Protein AF-A0A842YBA8-F1 (afdb_monomer_lite)

Sequence (126 aa):
MSDQLELMVKYLIHLQFYSEEEDVIFSRDQKQKLSIPGIGEVVAAFENEFQQHVHLIRKKEYRTFLNAINKKIPFDVESVLVDFNKSVSELGGHNLTDELSANFLIGPIRSFLHSREFDACIYEVK

pLDDT: mean 81.96, std 11.72, range [42.16, 96.81]

Radius of gyration: 15.1 Å; chains: 1; bounding box: 41×27×38 Å

Foldseek 3Di:
DDDPQLVLLLCLLDVQADDPVPCWGAANVRPDIDRDPPVVVVSVVLSVQLNVLLVCLVVVVLLVSLVSSCVPQPDDSVVLVVQLVVVCVVCPVVPDDSSNSSCSNVVVSSVVCSCPVVVVVVVVVD

Structure (mmCIF, N/CA/C/O backbone):
data_AF-A0A842YBA8-F1
#
_entry.id   AF-A0A842YBA8-F1
#
loop_
_atom_site.group_PDB
_atom_site.id
_atom_site.type_symbol
_atom_site.label_atom_id
_atom_site.label_alt_id
_atom_site.label_comp_id
_atom_site.label_asym_id
_atom_site.label_entity_id
_atom_site.label_seq_id
_atom_site.pdbx_PDB_ins_code
_atom_site.Cartn_x
_atom_site.Cartn_y
_atom_site.Cartn_z
_atom_site.occupancy
_atom_site.B_iso_or_equiv
_atom_site.auth_seq_id
_atom_site.auth_comp_id
_atom_site.auth_asym_id
_atom_site.auth_atom_id
_atom_site.pdbx_PDB_model_num
ATOM 1 N N . MET A 1 1 ? -16.781 12.822 -10.610 1.00 42.16 1 MET A N 1
ATOM 2 C CA . MET A 1 1 ? -15.751 13.317 -9.673 1.00 42.16 1 MET A CA 1
ATOM 3 C C . MET A 1 1 ? -15.001 12.093 -9.195 1.00 42.16 1 MET A C 1
ATOM 5 O O . MET A 1 1 ? -15.671 11.197 -8.704 1.00 42.16 1 MET A O 1
ATOM 9 N N . SER A 1 2 ? -13.694 11.980 -9.443 1.00 56.50 2 SER A N 1
ATOM 10 C CA . SER A 1 2 ? -12.937 10.842 -8.911 1.00 56.50 2 SER A CA 1
ATOM 11 C C . SER A 1 2 ? -12.863 10.965 -7.394 1.00 56.50 2 SER A C 1
ATOM 13 O O . SER A 1 2 ? -12.685 12.065 -6.867 1.00 56.50 2 SER A O 1
ATOM 15 N N . ASP A 1 3 ? -13.036 9.846 -6.710 1.00 85.12 3 ASP A N 1
ATOM 16 C CA . ASP A 1 3 ? -12.988 9.777 -5.261 1.00 85.12 3 ASP A CA 1
ATOM 17 C C . ASP A 1 3 ? -11.567 10.112 -4.767 1.00 85.12 3 ASP A C 1
ATOM 19 O O . ASP A 1 3 ? -10.577 9.586 -5.281 1.00 85.12 3 ASP A O 1
ATOM 23 N N . GLN A 1 4 ? -11.449 11.037 -3.812 1.00 85.44 4 GLN A N 1
ATOM 24 C CA . GLN A 1 4 ? -10.158 11.561 -3.352 1.00 85.44 4 GLN A CA 1
ATOM 25 C C . GLN A 1 4 ? -9.288 10.469 -2.709 1.00 85.44 4 GLN A C 1
ATOM 27 O O . GLN A 1 4 ? -8.063 10.494 -2.848 1.00 85.44 4 GLN A O 1
ATOM 32 N N . LEU A 1 5 ? -9.915 9.467 -2.088 1.00 87.62 5 LEU A N 1
ATOM 33 C CA . LEU A 1 5 ? -9.234 8.304 -1.535 1.00 87.62 5 LEU A CA 1
ATOM 34 C C . LEU A 1 5 ? -8.667 7.409 -2.643 1.00 87.62 5 LEU A C 1
ATOM 36 O O . LEU A 1 5 ? -7.529 6.961 -2.545 1.00 87.62 5 LEU A O 1
ATOM 40 N N . GLU A 1 6 ? -9.424 7.173 -3.713 1.00 88.31 6 GLU A N 1
ATOM 41 C CA . GLU A 1 6 ? -8.963 6.365 -4.853 1.00 88.31 6 GLU A CA 1
ATOM 42 C C . GLU A 1 6 ? -7.786 7.036 -5.569 1.00 88.31 6 GLU A C 1
ATOM 44 O O . GLU A 1 6 ? -6.793 6.375 -5.880 1.00 88.31 6 GLU A O 1
ATOM 49 N N . LEU A 1 7 ? -7.846 8.363 -5.739 1.00 87.88 7 LEU A N 1
ATOM 50 C CA . LEU A 1 7 ? -6.716 9.147 -6.236 1.00 87.88 7 LEU A CA 1
ATOM 51 C C . LEU A 1 7 ? -5.500 9.060 -5.308 1.00 87.88 7 LEU A C 1
ATOM 53 O O . LEU A 1 7 ? -4.382 8.926 -5.799 1.00 87.88 7 LEU A O 1
ATOM 57 N N . MET A 1 8 ? -5.700 9.113 -3.987 1.00 88.00 8 MET A N 1
ATOM 58 C CA . MET A 1 8 ? -4.614 8.972 -3.013 1.00 88.00 8 MET A CA 1
ATOM 59 C C . MET A 1 8 ? -3.969 7.586 -3.096 1.00 88.00 8 MET A C 1
ATOM 61 O O . MET A 1 8 ? -2.747 7.487 -3.110 1.00 88.00 8 MET A O 1
ATOM 65 N N . VAL A 1 9 ? -4.757 6.513 -3.194 1.00 87.31 9 VAL A N 1
ATOM 66 C CA . VAL A 1 9 ? -4.228 5.149 -3.349 1.00 87.31 9 VAL A CA 1
ATOM 67 C C . VAL A 1 9 ? -3.402 5.023 -4.622 1.00 87.31 9 VAL A C 1
ATOM 69 O O . VAL A 1 9 ? -2.267 4.545 -4.558 1.00 87.31 9 VAL A O 1
ATOM 72 N N . LYS A 1 10 ? -3.931 5.506 -5.754 1.00 86.94 10 LYS A N 1
ATOM 73 C CA . LYS A 1 10 ? -3.191 5.534 -7.018 1.00 86.94 10 LYS A CA 1
ATOM 74 C C . LYS A 1 10 ? -1.886 6.309 -6.853 1.00 86.94 10 LYS A C 1
ATOM 76 O O . LYS A 1 10 ? -0.810 5.781 -7.107 1.00 86.94 10 LYS A O 1
ATOM 81 N N . TYR A 1 11 ? -1.966 7.533 -6.343 1.00 85.50 11 TYR A N 1
ATOM 82 C CA . TYR A 1 11 ? -0.796 8.369 -6.107 1.00 85.50 11 TYR A CA 1
ATOM 83 C C . TYR A 1 11 ? 0.252 7.664 -5.241 1.00 85.50 11 TYR A C 1
ATOM 85 O O . TYR A 1 11 ? 1.422 7.626 -5.608 1.00 85.50 11 TYR A O 1
ATOM 93 N N . LEU A 1 12 ? -0.152 7.053 -4.124 1.00 85.31 12 LEU A N 1
ATOM 94 C CA . LEU A 1 12 ? 0.762 6.376 -3.208 1.00 85.31 12 LEU A CA 1
ATOM 95 C C . LEU A 1 12 ? 1.506 5.228 -3.881 1.00 85.31 12 LEU A C 1
ATOM 97 O O . LEU A 1 12 ? 2.700 5.087 -3.626 1.00 85.31 12 LEU A O 1
ATOM 101 N N . ILE A 1 13 ? 0.836 4.440 -4.719 1.00 81.31 13 ILE A N 1
ATOM 102 C CA . ILE A 1 13 ? 1.447 3.314 -5.434 1.00 81.31 13 ILE A CA 1
ATOM 103 C C . ILE A 1 13 ? 2.468 3.807 -6.456 1.00 81.31 13 ILE A C 1
ATOM 105 O O . ILE A 1 13 ? 3.558 3.256 -6.536 1.00 81.31 13 ILE A O 1
ATOM 109 N N . HIS A 1 14 ? 2.171 4.886 -7.173 1.00 79.25 14 HIS A N 1
ATOM 110 C CA . HIS A 1 14 ? 3.058 5.394 -8.220 1.00 79.25 14 HIS A CA 1
ATOM 111 C C . HIS A 1 14 ? 4.255 6.184 -7.663 1.00 79.25 14 HIS A C 1
ATOM 113 O O . HIS A 1 14 ? 5.370 6.043 -8.163 1.00 79.25 14 HIS A O 1
ATOM 119 N N . LEU A 1 15 ? 4.068 6.942 -6.571 1.00 71.56 15 LEU A N 1
ATOM 120 C CA . LEU A 1 15 ? 5.031 7.942 -6.073 1.00 71.56 15 LEU A CA 1
ATOM 121 C C . LEU A 1 15 ? 6.454 7.423 -5.810 1.00 71.56 15 LEU A C 1
ATOM 123 O O . LEU A 1 15 ? 7.411 8.192 -5.869 1.00 71.56 15 LEU A O 1
ATOM 127 N N . GLN A 1 16 ? 6.599 6.150 -5.444 1.00 60.03 16 GLN A N 1
ATOM 128 C CA . GLN A 1 16 ? 7.895 5.568 -5.069 1.00 60.03 16 GLN A CA 1
ATOM 129 C C . GLN A 1 16 ? 8.388 4.489 -6.029 1.00 60.03 16 GLN A C 1
ATOM 131 O O . GLN A 1 16 ? 9.458 3.933 -5.802 1.00 60.03 16 GLN A O 1
ATOM 136 N N . PHE A 1 17 ? 7.627 4.190 -7.079 1.00 62.38 17 PHE A N 1
ATOM 137 C CA . PHE A 1 17 ? 7.833 2.970 -7.845 1.00 62.38 17 PHE A CA 1
ATOM 138 C C . PHE A 1 17 ? 7.967 3.169 -9.337 1.00 62.38 17 PHE A C 1
ATOM 140 O O . PHE A 1 17 ? 8.589 2.326 -9.968 1.00 62.38 17 PHE A O 1
ATOM 147 N N . TYR A 1 18 ? 7.375 4.210 -9.915 1.00 65.75 18 TYR A N 1
ATOM 148 C CA . TYR A 1 18 ? 7.105 4.144 -11.341 1.00 65.75 18 TYR A CA 1
ATOM 149 C C . TYR A 1 18 ? 6.994 5.515 -11.993 1.00 65.75 18 TYR A C 1
ATOM 151 O O . TYR A 1 18 ? 6.250 6.373 -11.521 1.00 65.75 18 TYR A O 1
ATOM 159 N N . SER A 1 19 ? 7.718 5.703 -13.096 1.00 67.31 19 SER A N 1
ATOM 160 C CA . SER A 1 19 ? 7.385 6.731 -14.081 1.00 67.31 19 SER A CA 1
ATOM 161 C C . SER A 1 19 ? 6.597 6.076 -15.210 1.00 67.31 19 SER A C 1
ATOM 163 O O . SER A 1 19 ? 7.176 5.322 -15.991 1.00 67.31 19 SER A O 1
ATOM 165 N N . GLU A 1 20 ? 5.298 6.385 -15.301 1.00 63.34 20 GLU A N 1
ATOM 166 C CA . GLU A 1 20 ? 4.431 5.976 -16.422 1.00 63.34 20 GLU A CA 1
ATOM 167 C C . GLU A 1 20 ? 5.011 6.420 -17.778 1.00 63.34 20 GLU A C 1
ATOM 169 O O . GLU A 1 20 ? 4.868 5.714 -18.771 1.00 63.34 20 GLU A O 1
ATOM 174 N N . GLU A 1 21 ? 5.691 7.571 -17.827 1.00 64.88 21 GLU A N 1
ATOM 175 C CA . GLU A 1 21 ? 6.255 8.121 -19.067 1.00 64.88 21 GLU A CA 1
ATOM 176 C C . GLU A 1 21 ? 7.498 7.363 -19.550 1.00 64.88 21 GLU A C 1
ATOM 178 O O . GLU A 1 21 ? 7.743 7.276 -20.753 1.00 64.88 21 GLU A O 1
ATOM 183 N N . GLU A 1 22 ? 8.296 6.832 -18.622 1.00 62.41 22 GLU A N 1
ATOM 184 C CA . GLU A 1 22 ? 9.588 6.208 -18.931 1.00 62.41 22 GLU A CA 1
ATOM 185 C C . GLU A 1 22 ? 9.585 4.677 -18.768 1.00 62.41 22 GLU A C 1
ATOM 187 O O . GLU A 1 22 ? 10.559 4.028 -19.141 1.00 62.41 22 GLU A O 1
ATOM 192 N N . ASP A 1 23 ? 8.512 4.100 -18.223 1.00 70.44 23 ASP A N 1
ATOM 193 C CA . ASP A 1 23 ? 8.384 2.686 -17.844 1.00 70.44 23 ASP A CA 1
ATOM 194 C C . ASP A 1 23 ? 9.565 2.183 -16.976 1.00 70.44 23 ASP A C 1
ATOM 196 O O . ASP A 1 23 ? 10.179 1.142 -17.229 1.00 70.44 23 ASP A O 1
ATOM 200 N N . VAL A 1 24 ? 9.943 2.972 -15.959 1.00 72.44 24 VAL A N 1
ATOM 201 C CA . VAL A 1 24 ? 11.095 2.694 -15.075 1.00 72.44 24 VAL A CA 1
ATOM 202 C C . VAL A 1 24 ? 10.746 2.737 -13.591 1.00 72.44 24 VAL A C 1
ATOM 204 O O . VAL A 1 24 ? 9.874 3.498 -13.168 1.00 72.44 24 VAL A O 1
ATOM 207 N N . ILE A 1 25 ? 11.510 1.978 -12.798 1.00 74.88 25 ILE A N 1
ATOM 208 C CA . ILE A 1 25 ? 11.536 2.048 -11.332 1.00 74.88 25 ILE A CA 1
ATOM 209 C C . ILE A 1 25 ? 12.742 2.856 -10.872 1.00 74.88 25 ILE A C 1
ATOM 211 O O . ILE A 1 25 ? 13.857 2.680 -11.369 1.00 74.88 25 ILE A O 1
ATOM 215 N N . PHE A 1 26 ? 12.534 3.698 -9.864 1.00 74.25 26 PHE A N 1
ATOM 216 C CA . PHE A 1 26 ? 13.600 4.434 -9.193 1.00 74.25 26 PHE A CA 1
ATOM 217 C C . PHE A 1 26 ? 14.022 3.758 -7.893 1.00 74.25 26 PHE A C 1
ATOM 219 O O . PHE A 1 26 ? 13.195 3.177 -7.196 1.00 74.25 26 PHE A O 1
ATOM 226 N N . SER A 1 27 ? 15.291 3.902 -7.508 1.00 69.62 27 SER A N 1
ATOM 227 C CA . SER A 1 27 ? 15.707 3.653 -6.127 1.00 69.62 27 SER A CA 1
ATOM 228 C C . SER A 1 27 ? 14.976 4.600 -5.174 1.00 69.62 27 SER A C 1
ATOM 230 O O . SER A 1 27 ? 14.491 5.662 -5.563 1.00 69.62 27 SER A O 1
ATOM 232 N N . ARG A 1 28 ? 14.957 4.263 -3.881 1.00 67.75 28 ARG A N 1
ATOM 233 C CA . ARG A 1 28 ? 14.292 5.082 -2.856 1.00 67.75 28 ARG A CA 1
ATOM 234 C C . ARG A 1 28 ? 14.829 6.521 -2.792 1.00 67.75 28 ARG A C 1
ATOM 236 O O . ARG A 1 28 ? 14.096 7.430 -2.420 1.00 67.75 28 ARG A O 1
ATOM 243 N N . ASP A 1 29 ? 16.102 6.726 -3.133 1.00 73.31 29 ASP A N 1
ATOM 244 C CA . ASP A 1 29 ? 16.748 8.043 -3.210 1.00 73.31 29 ASP A CA 1
ATOM 245 C C . ASP A 1 29 ? 16.717 8.673 -4.616 1.00 73.31 29 ASP A C 1
ATOM 247 O O . ASP A 1 29 ? 17.329 9.719 -4.822 1.00 73.31 29 ASP A O 1
ATOM 251 N N . GLN A 1 30 ? 16.032 8.033 -5.570 1.00 70.81 30 GLN A N 1
ATOM 252 C CA . GLN A 1 30 ? 15.909 8.411 -6.982 1.00 70.81 30 GLN A CA 1
ATOM 253 C C . GLN A 1 30 ? 17.234 8.545 -7.749 1.00 70.81 30 GLN A C 1
ATOM 255 O O . GLN A 1 30 ? 17.255 9.047 -8.871 1.00 70.81 30 GLN A O 1
ATOM 260 N N . LYS A 1 31 ? 18.357 8.084 -7.187 1.00 78.88 31 LYS A N 1
ATOM 261 C CA . LYS A 1 31 ? 19.666 8.168 -7.855 1.00 78.88 31 LYS A CA 1
ATOM 262 C C . LYS A 1 31 ? 19.887 7.078 -8.892 1.00 78.88 31 LYS A C 1
ATOM 264 O O . LYS A 1 31 ? 20.733 7.240 -9.767 1.00 78.88 31 LYS A O 1
ATOM 269 N N . GLN A 1 32 ? 19.179 5.962 -8.770 1.00 73.31 32 GLN A N 1
ATOM 270 C CA . GLN A 1 32 ? 19.283 4.832 -9.681 1.00 73.31 32 GLN A CA 1
ATOM 271 C C . GLN A 1 32 ? 17.939 4.623 -10.364 1.00 73.31 32 GLN A C 1
ATOM 273 O O . GLN A 1 32 ? 16.895 4.728 -9.722 1.00 73.31 32 GLN A O 1
ATOM 278 N N . LYS A 1 33 ? 17.982 4.323 -11.662 1.00 78.31 33 LYS A N 1
ATOM 279 C CA . LYS A 1 33 ? 16.810 3.979 -12.462 1.00 78.31 33 LYS A CA 1
ATOM 280 C C . LYS A 1 33 ? 17.018 2.620 -13.112 1.00 78.31 33 LYS A C 1
ATOM 282 O O . LYS A 1 33 ? 18.097 2.355 -13.642 1.00 78.31 33 LYS A O 1
ATOM 287 N N . LEU A 1 34 ? 15.988 1.789 -13.075 1.00 73.44 34 LEU A N 1
ATOM 288 C CA . LEU A 1 34 ? 15.951 0.488 -13.726 1.00 73.44 34 LEU A CA 1
ATOM 289 C C . LEU A 1 34 ? 14.762 0.460 -14.673 1.00 73.44 34 LEU A C 1
ATOM 291 O O . LEU A 1 34 ? 13.629 0.686 -14.257 1.00 73.44 34 LEU A O 1
ATOM 295 N N . SER A 1 35 ? 15.029 0.172 -15.942 1.00 75.31 35 SER A N 1
ATOM 296 C CA . SER A 1 35 ? 13.975 -0.196 -16.879 1.00 75.31 35 SER A CA 1
ATOM 297 C C . SER A 1 35 ? 13.773 -1.700 -16.773 1.00 75.31 35 SER A C 1
ATOM 299 O O . SER A 1 35 ? 14.710 -2.468 -17.000 1.00 75.31 35 SER A O 1
ATOM 301 N N . ILE A 1 36 ? 12.571 -2.102 -16.372 1.00 72.69 36 ILE A N 1
ATOM 302 C CA . ILE A 1 36 ? 12.177 -3.504 -16.266 1.00 72.69 36 ILE A CA 1
ATOM 303 C C . ILE A 1 36 ? 11.038 -3.705 -17.267 1.00 72.69 36 ILE A C 1
ATOM 305 O O . ILE A 1 36 ? 9.980 -3.106 -17.086 1.00 72.69 36 ILE A O 1
ATOM 309 N N . PRO A 1 37 ? 11.223 -4.515 -18.323 1.00 74.56 37 PRO A N 1
ATOM 310 C CA . PRO A 1 37 ? 10.163 -4.760 -19.293 1.00 74.56 37 PRO A CA 1
ATOM 311 C C . PRO A 1 37 ? 8.882 -5.273 -18.621 1.00 74.56 37 PRO A C 1
ATOM 313 O O . PRO A 1 37 ? 8.924 -6.258 -17.886 1.00 74.56 37 PRO A O 1
ATOM 316 N N . GLY A 1 38 ? 7.747 -4.622 -18.891 1.00 74.19 38 GLY A N 1
ATOM 317 C CA . GLY A 1 38 ? 6.436 -5.029 -18.367 1.00 74.19 38 GLY A CA 1
ATOM 318 C C . GLY A 1 38 ? 6.129 -4.535 -16.951 1.00 74.19 38 GLY A C 1
ATOM 319 O O . GLY A 1 38 ? 5.121 -4.937 -16.369 1.00 74.19 38 GLY A O 1
ATOM 320 N N . ILE A 1 39 ? 6.953 -3.649 -16.384 1.00 75.50 39 ILE A N 1
ATOM 321 C CA . ILE A 1 39 ? 6.725 -3.128 -15.035 1.00 75.50 39 ILE A CA 1
ATOM 322 C C . ILE A 1 39 ? 5.414 -2.344 -14.913 1.00 75.50 39 ILE A C 1
ATOM 324 O O . ILE A 1 39 ? 4.737 -2.463 -13.891 1.00 75.50 39 ILE A O 1
ATOM 328 N N . GLY A 1 40 ? 4.990 -1.629 -15.960 1.00 77.00 40 GLY A N 1
ATOM 329 C CA . GLY A 1 40 ? 3.689 -0.961 -15.980 1.00 77.00 40 GLY A CA 1
ATOM 330 C C . GLY A 1 40 ? 2.509 -1.907 -15.724 1.00 77.00 40 GLY A C 1
ATOM 331 O O . GLY A 1 40 ? 1.582 -1.548 -15.000 1.00 77.00 40 GLY A O 1
ATOM 332 N N . GLU A 1 41 ? 2.556 -3.145 -16.229 1.00 81.12 41 GLU A N 1
ATOM 333 C CA . GLU A 1 41 ? 1.504 -4.145 -15.985 1.00 81.12 41 GLU A CA 1
ATOM 334 C C . GLU A 1 41 ? 1.478 -4.595 -14.521 1.00 81.12 41 GLU A C 1
ATOM 336 O O . GLU A 1 41 ? 0.407 -4.755 -13.931 1.00 81.12 41 GLU A O 1
ATOM 341 N N . VAL A 1 42 ? 2.656 -4.750 -13.911 1.00 78.62 42 VAL A N 1
ATOM 342 C CA . VAL A 1 42 ? 2.793 -5.099 -12.492 1.00 78.62 42 VAL A CA 1
ATOM 343 C C . VAL A 1 42 ? 2.262 -3.968 -11.613 1.00 78.62 42 VAL A C 1
ATOM 345 O O . VAL A 1 42 ? 1.483 -4.223 -10.693 1.00 78.62 42 VAL A O 1
ATOM 348 N N . VAL A 1 43 ? 2.618 -2.717 -11.919 1.00 79.94 43 VAL A N 1
ATOM 349 C CA . VAL A 1 43 ? 2.139 -1.532 -11.189 1.00 79.94 43 VAL A CA 1
ATOM 350 C C . VAL A 1 43 ? 0.625 -1.388 -11.328 1.00 79.94 43 VAL A C 1
ATOM 352 O O . VAL A 1 43 ? -0.057 -1.162 -10.330 1.00 79.94 43 VAL A O 1
ATOM 355 N N . ALA A 1 44 ? 0.073 -1.599 -12.524 1.00 82.88 44 ALA A N 1
ATOM 356 C CA . ALA A 1 44 ? -1.368 -1.567 -12.753 1.00 82.88 44 ALA A CA 1
ATOM 357 C C . ALA A 1 44 ? -2.105 -2.691 -12.005 1.00 82.88 44 ALA A C 1
ATOM 359 O O . ALA A 1 44 ? -3.174 -2.462 -11.436 1.00 82.88 44 ALA A O 1
ATOM 360 N N . ALA A 1 45 ? -1.544 -3.905 -11.964 1.00 84.00 45 ALA A N 1
ATOM 361 C CA . ALA A 1 45 ? -2.101 -5.012 -11.188 1.00 84.00 45 ALA A CA 1
ATOM 362 C C . ALA A 1 45 ? -2.084 -4.710 -9.683 1.00 84.00 45 ALA A C 1
ATOM 364 O O . ALA A 1 45 ? -3.049 -5.013 -8.976 1.00 84.00 45 ALA A O 1
ATOM 365 N N . PHE A 1 46 ? -1.013 -4.072 -9.210 1.00 83.69 46 PHE A N 1
ATOM 366 C CA . PHE A 1 46 ? -0.887 -3.614 -7.835 1.00 83.69 46 PHE A CA 1
ATOM 367 C C . PHE A 1 46 ? -1.931 -2.537 -7.521 1.00 83.69 46 PHE A C 1
ATOM 369 O O . PHE A 1 46 ? -2.693 -2.692 -6.575 1.00 83.69 46 PHE A O 1
ATOM 376 N N . GLU A 1 47 ? -2.054 -1.502 -8.356 1.00 87.19 47 GLU A N 1
ATOM 377 C CA . GLU A 1 47 ? -3.087 -0.466 -8.233 1.00 87.19 47 GLU A CA 1
ATOM 378 C C . GLU A 1 47 ? -4.491 -1.064 -8.115 1.00 87.19 47 GLU A C 1
ATOM 380 O O . GLU A 1 47 ? -5.234 -0.729 -7.186 1.00 87.19 47 GLU A O 1
ATOM 385 N N . ASN A 1 48 ? -4.822 -2.004 -9.000 1.00 89.56 48 ASN A N 1
ATOM 386 C CA . ASN A 1 48 ? -6.115 -2.676 -8.996 1.00 89.56 48 ASN A CA 1
ATOM 387 C C . ASN A 1 48 ? -6.386 -3.417 -7.681 1.00 89.56 48 ASN A C 1
ATOM 389 O O . ASN A 1 48 ? -7.507 -3.372 -7.172 1.00 89.56 48 ASN A O 1
ATOM 393 N N . GLU A 1 49 ? -5.379 -4.083 -7.109 1.00 90.25 49 GLU A N 1
ATOM 394 C CA . GLU A 1 49 ? -5.555 -4.822 -5.857 1.00 90.25 49 GLU A CA 1
ATOM 395 C C . GLU A 1 49 ? -5.934 -3.889 -4.703 1.00 90.25 49 GLU A C 1
ATOM 397 O O . GLU A 1 49 ? -6.873 -4.167 -3.960 1.00 90.25 49 GLU A O 1
ATOM 402 N N . PHE A 1 50 ? -5.267 -2.741 -4.572 1.00 90.56 50 PHE A N 1
ATOM 403 C CA . PHE A 1 50 ? -5.596 -1.785 -3.512 1.00 90.56 50 PHE A CA 1
ATOM 404 C C . PHE A 1 50 ? -6.949 -1.107 -3.749 1.00 90.56 50 PHE A C 1
ATOM 406 O O . PHE A 1 50 ? -7.710 -0.914 -2.797 1.00 90.56 50 PHE A O 1
ATOM 413 N N . GLN A 1 51 ? -7.279 -0.783 -5.003 1.00 90.19 51 GLN A N 1
ATOM 414 C CA . GLN A 1 51 ? -8.559 -0.165 -5.355 1.00 90.19 51 GLN A CA 1
ATOM 415 C C . GLN A 1 51 ? -9.755 -1.066 -5.021 1.00 90.19 51 GLN A C 1
ATOM 417 O O . GLN A 1 51 ? -10.741 -0.584 -4.460 1.00 90.19 51 GLN A O 1
ATOM 422 N N . GLN A 1 52 ? -9.661 -2.377 -5.268 1.00 92.75 52 GLN A N 1
ATOM 423 C CA . GLN A 1 52 ? -10.739 -3.332 -4.963 1.00 92.75 52 GLN A CA 1
ATOM 424 C C . GLN A 1 52 ?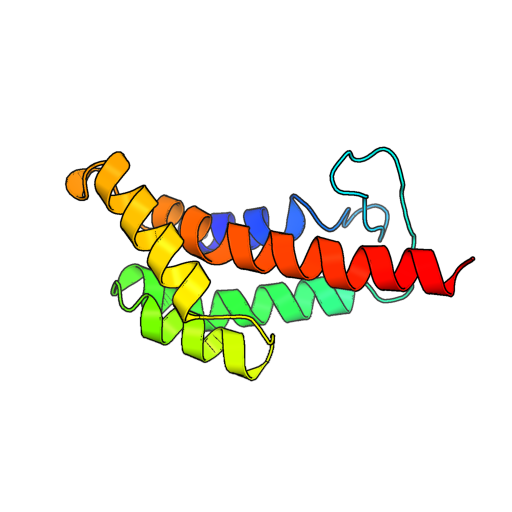 -11.137 -3.336 -3.479 1.00 92.75 52 GLN A C 1
ATOM 426 O O . GLN A 1 52 ? -12.311 -3.512 -3.137 1.00 92.75 52 GLN A O 1
ATOM 431 N N . HIS A 1 53 ? -10.178 -3.080 -2.589 1.00 94.31 53 HIS A N 1
ATOM 432 C CA . HIS A 1 53 ? -10.378 -3.148 -1.141 1.00 94.31 53 HIS A CA 1
ATOM 433 C C . HIS A 1 53 ? -10.503 -1.775 -0.473 1.00 94.31 53 HIS A C 1
ATOM 435 O O . HIS A 1 53 ? -10.726 -1.707 0.735 1.00 94.31 53 HIS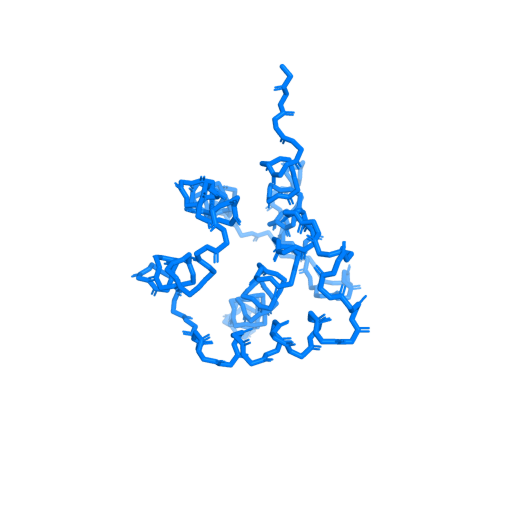 A O 1
ATOM 441 N N . VAL A 1 54 ? -10.431 -0.671 -1.227 1.00 92.12 54 VAL A N 1
ATOM 442 C CA . VAL A 1 54 ? -10.382 0.694 -0.666 1.00 92.12 54 VAL A CA 1
ATOM 443 C C . VAL A 1 54 ? -11.608 1.047 0.183 1.00 92.12 54 VAL A C 1
ATOM 445 O O . VAL A 1 54 ? -11.524 1.780 1.168 1.00 92.12 54 VAL A O 1
ATOM 448 N N . HIS A 1 55 ? -12.757 0.457 -0.144 1.00 93.19 55 HIS A N 1
ATOM 449 C CA . HIS A 1 55 ? -14.001 0.620 0.600 1.00 93.19 55 HIS A CA 1
ATOM 450 C C . HIS A 1 55 ? -13.895 0.157 2.067 1.00 93.19 55 HIS A C 1
ATOM 452 O O . HIS A 1 55 ? -14.641 0.644 2.916 1.00 93.19 55 HIS A O 1
ATOM 458 N N . LEU A 1 56 ? -12.973 -0.759 2.386 1.00 95.81 56 LEU A N 1
ATOM 459 C CA . LEU A 1 56 ? -12.715 -1.223 3.752 1.00 95.81 56 LEU A CA 1
ATOM 460 C C . LEU A 1 56 ? -12.051 -0.134 4.603 1.00 95.81 56 LEU A C 1
ATOM 462 O O . LEU A 1 56 ? -12.324 -0.052 5.798 1.00 95.81 56 LEU A O 1
ATOM 466 N N . ILE A 1 57 ? -11.247 0.748 3.994 1.00 93.06 57 ILE A N 1
ATOM 467 C CA . ILE A 1 57 ? -10.663 1.912 4.677 1.00 93.06 57 ILE A CA 1
ATOM 468 C C . ILE A 1 57 ? -11.777 2.873 5.102 1.00 93.06 57 ILE A C 1
ATOM 470 O O . ILE A 1 57 ? -11.827 3.251 6.270 1.00 93.06 57 ILE A O 1
ATOM 474 N N . ARG A 1 58 ? -12.729 3.167 4.203 1.00 91.62 58 ARG A N 1
ATOM 475 C CA . ARG A 1 58 ? -13.899 4.022 4.499 1.00 91.62 58 ARG A CA 1
ATOM 476 C C . ARG A 1 58 ? -14.754 3.465 5.642 1.00 91.62 58 ARG A C 1
ATOM 478 O O . ARG A 1 58 ? -15.310 4.205 6.448 1.00 91.62 58 ARG A O 1
ATOM 485 N N . LYS A 1 59 ? -14.852 2.134 5.731 1.00 94.81 59 LYS A N 1
ATOM 486 C CA . LYS A 1 59 ? -15.550 1.428 6.821 1.00 94.81 59 LYS A CA 1
ATOM 487 C C . LYS A 1 59 ? -14.718 1.285 8.099 1.00 94.81 59 LYS A C 1
ATOM 489 O O . LYS A 1 59 ? -15.224 0.757 9.085 1.00 94.81 59 LYS A O 1
ATOM 494 N N . LYS A 1 60 ? -13.464 1.747 8.099 1.00 93.19 60 LYS A N 1
ATOM 495 C CA . LYS A 1 60 ? -12.488 1.583 9.191 1.00 93.19 60 LYS A CA 1
ATOM 496 C C . LYS A 1 60 ? -12.167 0.120 9.520 1.00 93.19 60 LYS A C 1
ATOM 498 O O . LYS A 1 60 ? -11.722 -0.210 10.616 1.00 93.19 60 LYS A O 1
ATOM 503 N N . GLU A 1 61 ? -12.342 -0.773 8.550 1.00 96.12 61 GLU A N 1
ATOM 504 C CA . GLU A 1 61 ? -12.040 -2.204 8.644 1.00 96.12 61 GLU A CA 1
ATOM 505 C C . GLU A 1 61 ? -10.573 -2.476 8.254 1.00 96.12 61 GLU A C 1
ATOM 507 O O . GLU A 1 61 ? -10.268 -3.298 7.389 1.00 96.12 61 GLU A O 1
ATOM 512 N N . TYR A 1 62 ? -9.633 -1.766 8.888 1.00 95.38 62 TYR A N 1
ATOM 513 C CA . TYR A 1 62 ? -8.226 -1.710 8.463 1.00 95.38 62 TYR A CA 1
ATOM 514 C C . TYR A 1 62 ? -7.515 -3.068 8.487 1.00 95.38 62 TYR A C 1
ATOM 516 O O . TYR A 1 62 ? -6.771 -3.402 7.570 1.00 95.38 62 TYR A O 1
ATOM 524 N N . ARG A 1 63 ? -7.773 -3.902 9.500 1.00 96.50 63 ARG A N 1
ATOM 525 C CA . ARG A 1 63 ? -7.216 -5.263 9.548 1.00 96.50 63 ARG A CA 1
ATOM 526 C C . ARG A 1 63 ? -7.750 -6.130 8.405 1.00 96.50 63 ARG A C 1
ATOM 528 O O . ARG A 1 63 ? -6.991 -6.900 7.824 1.00 96.50 63 ARG A O 1
ATOM 535 N N . THR A 1 64 ? -9.037 -6.019 8.079 1.00 96.81 64 THR A N 1
ATOM 536 C CA . THR A 1 64 ? -9.641 -6.750 6.955 1.00 96.81 64 THR A CA 1
ATOM 537 C C . THR A 1 64 ? -9.019 -6.308 5.639 1.00 96.81 64 THR A C 1
ATOM 539 O O . THR A 1 64 ? -8.665 -7.160 4.829 1.00 96.81 64 THR A O 1
ATOM 542 N N . PHE A 1 65 ? -8.814 -4.999 5.470 1.00 95.94 65 PHE A N 1
ATOM 543 C CA . PHE A 1 65 ? -8.087 -4.433 4.339 1.00 95.94 65 PHE A CA 1
ATOM 544 C C . PHE A 1 65 ? -6.690 -5.051 4.207 1.00 95.94 65 PHE A C 1
ATOM 546 O O . PHE A 1 65 ? -6.386 -5.655 3.183 1.00 95.94 65 PHE A O 1
ATOM 553 N N . LEU A 1 66 ? -5.874 -5.005 5.263 1.00 95.31 66 LEU A N 1
ATOM 554 C CA . LEU A 1 66 ? -4.518 -5.561 5.232 1.00 95.31 66 LEU A CA 1
ATOM 555 C C . LEU A 1 66 ? -4.509 -7.067 4.949 1.00 95.31 66 LEU A C 1
ATOM 557 O O . LEU A 1 66 ? -3.726 -7.536 4.130 1.00 95.31 66 LEU A O 1
ATOM 561 N N . ASN A 1 67 ? -5.416 -7.830 5.560 1.00 96.25 67 ASN A N 1
ATOM 562 C CA . ASN A 1 67 ? -5.543 -9.261 5.293 1.00 96.25 67 ASN A CA 1
ATOM 563 C C . ASN A 1 67 ? -5.969 -9.564 3.851 1.00 96.25 67 ASN A C 1
ATOM 565 O O . ASN A 1 67 ? -5.585 -10.602 3.319 1.00 96.25 67 ASN A O 1
ATOM 569 N N . ALA A 1 68 ? -6.773 -8.703 3.222 1.00 94.75 68 ALA A N 1
ATOM 570 C CA . ALA A 1 68 ? -7.156 -8.863 1.825 1.00 94.75 68 ALA A CA 1
ATOM 571 C C . ALA A 1 68 ? -5.943 -8.682 0.902 1.00 94.75 68 ALA A C 1
ATOM 573 O O . ALA A 1 68 ? -5.676 -9.566 0.091 1.00 94.75 68 ALA A O 1
ATOM 574 N N . ILE A 1 69 ? -5.160 -7.617 1.112 1.00 92.75 69 ILE A N 1
ATOM 575 C CA . ILE A 1 69 ? -3.929 -7.349 0.351 1.00 92.75 69 ILE A CA 1
ATOM 576 C C . ILE A 1 69 ? -2.886 -8.457 0.577 1.00 92.75 69 ILE A C 1
ATOM 578 O O . ILE A 1 69 ? -2.292 -8.957 -0.381 1.00 92.75 69 ILE A O 1
ATOM 582 N N . ASN A 1 70 ? -2.716 -8.916 1.824 1.00 92.38 70 ASN A N 1
ATOM 583 C CA . ASN A 1 70 ? -1.715 -9.925 2.192 1.00 92.38 70 ASN A CA 1
ATOM 584 C C . ASN A 1 70 ? -1.898 -11.277 1.473 1.00 92.38 70 ASN A C 1
ATOM 586 O O . ASN A 1 70 ? -0.957 -12.053 1.333 1.00 92.38 70 ASN A O 1
ATOM 590 N N . LYS A 1 71 ? -3.103 -11.575 0.967 1.00 90.94 71 LYS A N 1
ATOM 591 C CA . LYS A 1 71 ? -3.352 -12.801 0.187 1.00 90.94 71 LYS A CA 1
ATOM 592 C C . LYS A 1 71 ? -2.579 -12.843 -1.126 1.00 90.94 71 LYS A C 1
ATOM 594 O O . LYS A 1 71 ? -2.283 -13.936 -1.603 1.00 90.94 71 LYS A O 1
ATOM 599 N N . LYS A 1 72 ? -2.306 -11.684 -1.728 1.00 86.56 72 LYS A N 1
ATOM 600 C CA . LYS A 1 72 ? -1.559 -11.585 -2.989 1.00 86.56 72 LYS A CA 1
ATOM 601 C C . LYS A 1 72 ? -0.155 -11.045 -2.800 1.00 86.56 72 LYS A C 1
ATOM 603 O O . LYS A 1 72 ? 0.742 -11.408 -3.550 1.00 86.56 72 LYS A O 1
ATOM 608 N N . ILE A 1 73 ? 0.024 -10.179 -1.813 1.00 84.06 73 ILE A N 1
ATOM 609 C CA . ILE A 1 73 ? 1.256 -9.442 -1.585 1.00 84.06 73 ILE A CA 1
ATOM 610 C C . ILE A 1 73 ? 1.716 -9.798 -0.174 1.00 84.06 73 ILE A C 1
ATOM 612 O O . ILE A 1 73 ? 1.176 -9.243 0.773 1.00 84.06 73 ILE A O 1
ATOM 616 N N . PRO A 1 74 ? 2.664 -10.729 0.002 1.00 84.62 74 PRO A N 1
ATOM 617 C CA . PRO A 1 74 ? 3.044 -11.182 1.334 1.00 84.62 74 PRO A CA 1
ATOM 618 C C . PRO A 1 74 ? 3.740 -10.076 2.141 1.00 84.62 74 PRO A C 1
ATOM 620 O O . PRO A 1 74 ? 4.800 -9.595 1.736 1.00 84.62 74 PRO A O 1
ATOM 623 N N . PHE A 1 75 ? 3.184 -9.714 3.297 1.00 87.50 75 PHE A N 1
ATOM 624 C CA . PHE A 1 75 ? 3.801 -8.832 4.297 1.00 87.50 75 PHE A CA 1
ATOM 625 C C . PHE A 1 75 ? 3.312 -9.175 5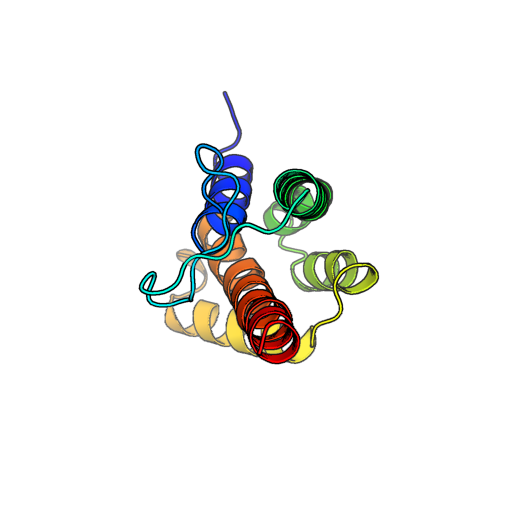.715 1.00 87.50 75 PHE A C 1
ATOM 627 O O . PHE A 1 75 ? 2.353 -9.927 5.904 1.00 87.50 75 PHE A O 1
ATOM 634 N N . ASP A 1 76 ? 3.970 -8.618 6.734 1.00 90.44 76 ASP A N 1
ATOM 635 C CA . ASP A 1 76 ? 3.543 -8.779 8.126 1.00 90.44 76 ASP A CA 1
ATOM 636 C C . ASP A 1 76 ? 2.397 -7.812 8.463 1.00 90.44 76 ASP A C 1
ATOM 638 O O . ASP A 1 76 ? 2.603 -6.622 8.714 1.00 90.44 76 ASP A O 1
ATOM 642 N N . VAL A 1 77 ? 1.171 -8.339 8.466 1.00 93.12 77 VAL A N 1
ATOM 643 C CA . VAL A 1 77 ? -0.044 -7.578 8.793 1.00 93.12 77 VAL A CA 1
ATOM 644 C C . VAL A 1 77 ? 0.008 -6.991 10.204 1.00 93.12 77 VAL A C 1
ATOM 646 O O . VAL A 1 77 ? -0.454 -5.868 10.401 1.00 93.12 77 VAL A O 1
ATOM 649 N N . GLU A 1 78 ? 0.556 -7.714 11.183 1.00 94.44 78 GLU A N 1
ATOM 650 C CA . GLU A 1 78 ? 0.580 -7.238 12.569 1.00 94.44 78 GLU A CA 1
ATOM 651 C C . GLU A 1 78 ? 1.561 -6.085 12.730 1.00 94.44 78 GLU A C 1
ATOM 653 O O . GLU A 1 78 ? 1.216 -5.086 13.361 1.00 94.44 78 GLU A O 1
ATOM 658 N N . SER A 1 79 ? 2.737 -6.171 12.103 1.00 92.44 79 SER A N 1
ATOM 659 C CA . SER A 1 79 ? 3.699 -5.063 12.102 1.00 92.44 79 SER A CA 1
ATOM 660 C C . SER A 1 79 ? 3.071 -3.783 11.544 1.00 92.44 79 SER A C 1
ATOM 662 O O . SER A 1 79 ? 3.152 -2.731 12.176 1.00 92.44 79 SER A O 1
ATOM 664 N N . VAL A 1 80 ? 2.380 -3.874 10.401 1.00 94.06 80 VAL A N 1
ATOM 665 C CA . VAL A 1 80 ? 1.719 -2.711 9.782 1.00 94.06 80 VAL A CA 1
ATOM 666 C C . VAL A 1 80 ? 0.598 -2.162 10.671 1.00 94.06 80 VAL A C 1
ATOM 668 O O . VAL A 1 80 ? 0.456 -0.948 10.798 1.00 94.06 80 VAL A O 1
ATOM 671 N N . LEU A 1 81 ? -0.184 -3.025 11.330 1.00 94.69 81 LEU A N 1
ATOM 672 C CA . LEU A 1 81 ? -1.226 -2.589 12.269 1.00 94.69 81 LEU A CA 1
ATOM 673 C C . LEU A 1 81 ? -0.658 -1.891 13.506 1.00 94.69 81 LEU A C 1
ATOM 675 O O . LEU A 1 81 ? -1.251 -0.921 13.981 1.00 94.69 81 LEU A O 1
ATOM 679 N N . VAL A 1 82 ? 0.455 -2.384 14.050 1.00 94.56 82 VAL A N 1
ATOM 680 C CA . VAL A 1 82 ? 1.124 -1.772 15.204 1.00 94.56 82 VAL A CA 1
ATOM 681 C C . VAL A 1 82 ? 1.597 -0.365 14.849 1.00 94.56 82 VAL A C 1
ATOM 683 O O . VAL A 1 82 ? 1.276 0.580 15.575 1.00 94.56 82 VAL A O 1
ATOM 686 N N . ASP A 1 83 ? 2.277 -0.212 13.713 1.00 92.94 83 ASP A N 1
ATOM 687 C CA . ASP A 1 83 ? 2.753 1.089 13.238 1.00 92.94 83 ASP A CA 1
ATOM 688 C C . ASP A 1 83 ? 1.587 2.042 12.952 1.00 92.94 83 ASP A C 1
ATOM 690 O O . ASP A 1 83 ? 1.599 3.191 13.396 1.00 92.94 83 ASP A O 1
ATOM 694 N N . PHE A 1 84 ? 0.530 1.545 12.305 1.00 94.06 84 PHE A N 1
ATOM 695 C CA . PHE A 1 84 ? -0.689 2.308 12.055 1.00 94.06 84 PHE A CA 1
ATOM 696 C C . PHE A 1 84 ? -1.312 2.836 13.354 1.00 94.06 84 PHE A C 1
ATOM 698 O O . PHE A 1 84 ? -1.557 4.034 13.484 1.00 94.06 84 PHE A O 1
ATOM 705 N N . ASN A 1 85 ? -1.536 1.967 14.343 1.00 92.56 85 ASN A N 1
ATOM 706 C CA . ASN A 1 85 ? -2.146 2.361 15.615 1.00 92.56 85 ASN A CA 1
ATOM 707 C C . ASN A 1 85 ? -1.284 3.370 16.379 1.00 92.56 85 ASN A C 1
ATOM 709 O O . ASN A 1 85 ? -1.818 4.282 17.014 1.00 92.56 85 ASN A O 1
ATOM 713 N N . LYS A 1 86 ? 0.044 3.238 16.293 1.00 92.81 86 LYS A N 1
ATOM 714 C CA . LYS A 1 86 ? 0.975 4.219 16.849 1.00 92.81 86 LYS A CA 1
ATOM 715 C C . LYS A 1 86 ? 0.804 5.580 16.172 1.00 92.81 86 LYS A C 1
ATOM 717 O O . LYS A 1 86 ? 0.599 6.566 16.876 1.00 92.81 86 LYS A O 1
ATOM 722 N N . SER A 1 87 ? 0.790 5.630 14.838 1.00 91.00 87 SER A N 1
ATOM 723 C CA . SER A 1 87 ? 0.561 6.873 14.091 1.00 91.00 87 SER A CA 1
ATOM 724 C C . SER A 1 87 ? -0.796 7.505 14.414 1.00 91.00 87 SER A C 1
ATOM 726 O O . SER A 1 87 ? -0.872 8.711 14.623 1.00 91.00 87 SER A O 1
ATOM 728 N N . VAL A 1 88 ? -1.865 6.710 14.530 1.00 90.50 88 VAL A N 1
ATOM 729 C CA . VAL A 1 88 ? -3.202 7.205 14.911 1.00 90.50 88 VAL A CA 1
ATOM 730 C C . VAL A 1 88 ? -3.213 7.792 16.325 1.00 90.50 88 VAL A C 1
ATOM 732 O O . VAL A 1 88 ? -3.844 8.825 16.558 1.00 90.50 88 VAL A O 1
ATOM 735 N N . SER A 1 89 ? -2.516 7.150 17.267 1.00 89.00 89 SER A N 1
ATOM 736 C CA . SER A 1 89 ? -2.380 7.634 18.644 1.00 89.00 89 SER A CA 1
ATOM 737 C C . SER A 1 89 ? -1.652 8.982 18.700 1.00 89.00 89 SER A C 1
ATOM 739 O O . SER A 1 89 ? -2.118 9.907 19.362 1.00 89.00 89 SER A O 1
ATOM 741 N N . GLU A 1 90 ? -0.555 9.120 17.950 1.00 89.38 90 GLU A N 1
ATOM 742 C CA . GLU A 1 90 ? 0.243 10.351 17.869 1.00 89.38 90 GLU A CA 1
ATOM 743 C C . GLU A 1 90 ? -0.515 11.504 17.192 1.00 89.38 90 GLU A C 1
ATOM 745 O O . GLU A 1 90 ? -0.415 12.651 17.625 1.00 89.38 90 GLU A O 1
ATOM 750 N N . LEU A 1 91 ? -1.304 11.208 16.155 1.00 86.81 91 LEU A N 1
ATOM 751 C CA . LEU A 1 91 ? -2.075 12.203 15.403 1.00 86.81 91 LEU A CA 1
ATOM 752 C C . LEU A 1 91 ? -3.329 12.693 16.157 1.00 86.81 91 LEU A C 1
ATOM 754 O O . LEU A 1 91 ? -3.857 13.769 15.865 1.00 86.81 91 LEU A O 1
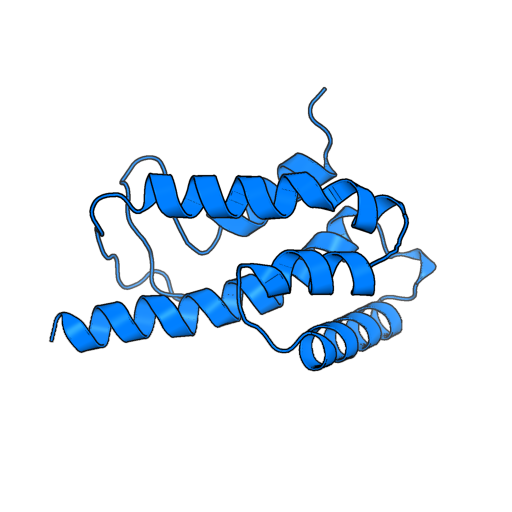ATOM 758 N N . GLY A 1 92 ? -3.827 11.884 17.098 1.00 77.25 92 GLY A N 1
ATOM 759 C CA . GLY A 1 92 ? -5.145 12.026 17.707 1.00 77.25 92 GLY A CA 1
ATOM 760 C C . GLY A 1 92 ? -6.250 11.570 16.747 1.00 77.25 92 GLY A C 1
ATOM 761 O O . GLY A 1 92 ? -6.458 12.161 15.692 1.00 77.25 92 GLY A O 1
ATOM 762 N N . GLY A 1 93 ? -7.012 10.535 17.118 1.00 71.25 93 GLY A N 1
ATOM 763 C CA . GLY A 1 93 ? -7.949 9.844 16.211 1.00 71.25 93 GLY A CA 1
ATOM 764 C C . GLY A 1 93 ? -9.068 10.691 15.577 1.00 71.25 93 GLY A C 1
ATOM 765 O O . GLY A 1 93 ? -9.710 10.235 14.637 1.00 71.25 93 GLY A O 1
ATOM 766 N N . HIS A 1 94 ? -9.294 11.921 16.045 1.00 74.25 94 HIS A N 1
ATOM 767 C CA . HIS A 1 94 ? -10.223 12.881 15.436 1.00 74.25 94 HIS A CA 1
ATOM 768 C C . HIS A 1 94 ? -9.674 13.521 14.149 1.00 74.25 94 HIS A C 1
ATOM 770 O O . HIS A 1 94 ? -10.455 14.009 13.339 1.00 74.25 94 HIS A O 1
ATOM 776 N N . ASN A 1 95 ? -8.355 13.475 13.939 1.00 80.94 95 ASN A N 1
ATOM 777 C CA . ASN A 1 95 ? -7.685 13.982 12.739 1.00 80.94 95 ASN A CA 1
ATOM 778 C C . ASN A 1 95 ? -7.480 12.896 11.671 1.00 80.94 95 ASN A C 1
ATOM 780 O O . ASN A 1 95 ? -6.926 13.173 10.610 1.00 80.94 95 ASN A O 1
ATOM 784 N N . LEU A 1 96 ? -7.893 11.652 11.942 1.00 87.19 96 LEU A N 1
ATOM 785 C CA . LEU A 1 96 ? -7.693 10.534 11.029 1.00 87.19 96 LEU A CA 1
ATOM 786 C C . LEU A 1 96 ? -8.755 10.540 9.921 1.00 87.19 96 LEU A C 1
ATOM 788 O O . LEU A 1 96 ? -9.876 10.067 10.119 1.00 87.19 96 LEU A O 1
ATOM 792 N N . THR A 1 97 ? -8.383 11.056 8.751 1.00 91.00 97 THR A N 1
ATOM 793 C CA . THR A 1 97 ? -9.189 10.948 7.527 1.00 91.00 97 THR A CA 1
ATOM 794 C C . THR A 1 97 ? -8.947 9.615 6.815 1.00 91.00 97 THR A C 1
ATOM 796 O O . THR A 1 97 ? -8.010 8.873 7.140 1.00 91.00 97 THR A O 1
ATOM 799 N N . ASP A 1 98 ? -9.775 9.304 5.820 1.00 91.75 98 ASP A N 1
ATOM 800 C CA . ASP A 1 98 ? -9.615 8.097 5.006 1.00 91.75 98 ASP A CA 1
ATOM 801 C C . ASP A 1 98 ? -8.297 8.131 4.212 1.00 91.75 98 ASP A C 1
ATOM 803 O O . ASP A 1 98 ? -7.599 7.123 4.121 1.00 91.75 98 ASP A O 1
ATOM 807 N N . GLU A 1 99 ? -7.899 9.297 3.701 1.00 90.75 99 GLU A N 1
ATOM 808 C CA . GLU A 1 99 ? -6.652 9.486 2.952 1.00 90.75 99 GLU A CA 1
ATOM 809 C C . GLU A 1 99 ? -5.420 9.319 3.843 1.00 90.75 99 GLU A C 1
ATOM 811 O O . GLU A 1 99 ? -4.445 8.681 3.443 1.00 90.75 99 GLU A O 1
ATOM 816 N N . LEU A 1 100 ? -5.466 9.850 5.069 1.00 90.44 100 LEU A N 1
ATOM 817 C CA . LEU A 1 100 ? -4.408 9.625 6.054 1.00 90.44 100 LEU A CA 1
ATOM 818 C C . LEU A 1 100 ? -4.340 8.154 6.460 1.00 90.44 100 LEU A C 1
ATOM 820 O O . LEU A 1 100 ? -3.246 7.601 6.578 1.00 90.44 100 LEU A O 1
ATOM 824 N N . SER A 1 101 ? -5.497 7.504 6.602 1.00 91.94 101 SER A N 1
ATOM 825 C CA . SER A 1 101 ? -5.555 6.067 6.861 1.00 91.94 101 SER A CA 1
ATOM 826 C C . SER A 1 101 ? -4.886 5.280 5.733 1.00 91.94 101 SER A C 1
ATOM 828 O O . SER A 1 101 ? -4.043 4.426 5.997 1.00 91.94 101 SER A O 1
ATOM 830 N N . ALA A 1 102 ? -5.192 5.606 4.474 1.00 91.75 102 ALA A N 1
ATOM 831 C CA . ALA A 1 102 ? -4.552 4.994 3.314 1.00 91.75 102 ALA A CA 1
ATOM 832 C C . ALA A 1 102 ? -3.038 5.227 3.300 1.00 91.75 102 ALA A C 1
ATOM 834 O O . ALA A 1 102 ? -2.285 4.283 3.081 1.00 91.75 102 ALA A O 1
ATOM 835 N N . ASN A 1 103 ? -2.572 6.440 3.601 1.00 90.94 103 ASN A N 1
ATOM 836 C CA . ASN A 1 103 ? -1.142 6.734 3.666 1.00 90.94 103 ASN A CA 1
ATOM 837 C C . ASN A 1 103 ? -0.414 5.861 4.702 1.00 90.94 103 ASN A C 1
ATOM 839 O O . ASN A 1 103 ? 0.616 5.263 4.387 1.00 90.94 103 ASN A O 1
ATOM 843 N N . PHE A 1 104 ? -0.966 5.735 5.912 1.00 92.06 104 PHE A N 1
ATOM 844 C CA . PHE A 1 104 ? -0.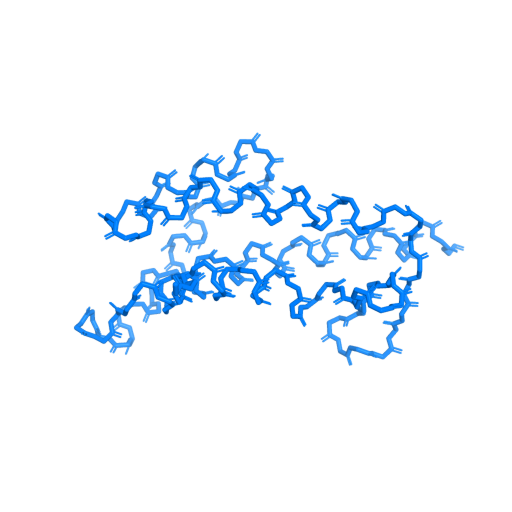350 4.939 6.977 1.00 92.06 104 PHE A CA 1
ATOM 845 C C . PHE A 1 104 ? -0.446 3.425 6.757 1.00 92.06 104 PHE A C 1
ATOM 847 O O . PHE A 1 104 ? 0.422 2.698 7.226 1.00 92.06 104 PHE A O 1
ATOM 854 N N . LEU A 1 105 ? -1.458 2.937 6.035 1.00 93.06 105 LEU A N 1
ATOM 855 C CA . LEU A 1 105 ? -1.611 1.507 5.742 1.00 93.06 105 LEU A CA 1
ATOM 856 C C . LEU A 1 105 ? -0.809 1.070 4.510 1.00 93.06 105 LEU A C 1
ATOM 858 O O . LEU A 1 105 ? -0.185 0.013 4.518 1.00 93.06 105 LEU A O 1
ATOM 862 N N . ILE A 1 106 ? -0.817 1.875 3.446 1.00 90.75 106 ILE A N 1
ATOM 863 C CA . ILE A 1 106 ? -0.211 1.528 2.152 1.00 90.75 106 ILE A CA 1
ATOM 864 C C . ILE A 1 106 ? 1.282 1.862 2.139 1.00 90.75 106 ILE A C 1
ATOM 866 O O . ILE A 1 106 ? 2.074 1.103 1.584 1.00 90.75 106 ILE A O 1
ATOM 870 N N . GLY A 1 107 ? 1.690 2.966 2.773 1.00 86.38 107 GLY A N 1
ATOM 871 C CA . GLY A 1 107 ? 3.080 3.430 2.797 1.00 86.38 107 GLY A CA 1
ATOM 872 C C . GLY A 1 107 ? 4.097 2.381 3.281 1.00 86.38 107 GLY A C 1
ATOM 873 O O . GLY A 1 107 ? 5.115 2.192 2.604 1.00 86.38 107 GLY A O 1
ATOM 874 N N . PRO A 1 108 ? 3.850 1.668 4.397 1.00 86.06 108 PRO A N 1
ATOM 875 C CA . PRO A 1 108 ? 4.737 0.605 4.871 1.00 86.06 108 PRO A CA 1
ATOM 876 C C . PRO A 1 108 ? 4.819 -0.592 3.914 1.00 86.06 108 PRO A C 1
ATOM 878 O O . PRO A 1 108 ? 5.920 -1.045 3.606 1.00 86.06 108 PRO A O 1
ATOM 881 N N . ILE A 1 109 ? 3.681 -1.056 3.381 1.00 87.06 109 ILE A N 1
ATOM 882 C CA . ILE A 1 109 ? 3.622 -2.178 2.422 1.00 87.06 109 ILE A CA 1
ATOM 883 C C . ILE A 1 109 ? 4.417 -1.830 1.163 1.00 87.06 109 ILE A C 1
ATOM 885 O O . ILE A 1 109 ? 5.269 -2.597 0.715 1.00 87.06 109 ILE A O 1
ATOM 889 N N . ARG A 1 110 ? 4.177 -0.628 0.631 1.00 82.62 110 ARG A N 1
ATOM 890 C CA . ARG A 1 110 ? 4.893 -0.062 -0.510 1.00 82.62 110 ARG A CA 1
ATOM 891 C C . ARG A 1 110 ? 6.402 -0.053 -0.267 1.00 82.62 110 ARG A C 1
ATOM 893 O O . ARG A 1 110 ? 7.165 -0.539 -1.090 1.00 82.62 110 ARG A O 1
ATOM 900 N N . SER A 1 111 ? 6.832 0.462 0.884 1.00 79.38 111 SER A N 1
ATOM 901 C CA . SER A 1 111 ? 8.258 0.577 1.214 1.00 79.38 111 SER A CA 1
ATOM 902 C C . SER A 1 111 ? 8.935 -0.791 1.333 1.00 79.38 111 SER A C 1
ATOM 904 O O . SER A 1 111 ? 10.056 -0.961 0.863 1.00 79.38 111 SER A O 1
ATOM 906 N N . PHE A 1 112 ? 8.247 -1.774 1.922 1.00 79.12 112 PHE A N 1
ATOM 907 C CA . PHE A 1 112 ? 8.742 -3.145 2.039 1.00 79.12 112 PHE A CA 1
ATOM 908 C C . PHE A 1 112 ? 8.959 -3.801 0.672 1.00 79.12 112 PHE A C 1
ATOM 910 O O . PHE A 1 112 ? 10.017 -4.379 0.419 1.00 79.12 112 PHE A O 1
ATOM 917 N N . LEU A 1 113 ? 7.975 -3.688 -0.220 1.00 75.56 113 LEU A N 1
ATOM 918 C CA . LEU A 1 113 ? 8.070 -4.247 -1.567 1.00 75.56 113 LEU A CA 1
ATOM 919 C C . LEU A 1 113 ? 9.155 -3.571 -2.386 1.00 75.56 113 LEU A C 1
ATOM 921 O O . LEU A 1 113 ? 9.877 -4.257 -3.098 1.00 75.56 113 LEU A O 1
ATOM 925 N N . HIS A 1 114 ? 9.299 -2.250 -2.245 1.00 73.19 114 HIS A N 1
ATOM 926 C CA . HIS A 1 114 ? 10.355 -1.499 -2.911 1.00 73.19 114 HIS A CA 1
ATOM 927 C C . HIS A 1 114 ? 11.719 -2.052 -2.551 1.00 73.19 114 HIS A C 1
ATOM 929 O O . HIS A 1 114 ? 12.433 -2.493 -3.441 1.00 73.19 114 HIS A O 1
ATOM 935 N N . SER A 1 115 ? 12.040 -2.135 -1.261 1.00 70.62 115 SER A N 1
ATOM 936 C CA . SER A 1 115 ? 13.317 -2.702 -0.835 1.00 70.62 115 SER A CA 1
ATOM 937 C C . SER A 1 115 ? 13.496 -4.136 -1.325 1.00 70.62 115 SER A C 1
ATOM 939 O O . SER A 1 115 ? 14.529 -4.458 -1.892 1.00 70.62 115 SER A O 1
ATOM 941 N N . ARG A 1 116 ? 12.490 -5.003 -1.181 1.00 73.19 116 ARG A N 1
ATOM 942 C CA . ARG A 1 116 ? 12.638 -6.414 -1.556 1.00 73.19 116 ARG A CA 1
ATOM 943 C C . ARG A 1 116 ? 12.826 -6.624 -3.063 1.00 73.19 116 ARG A C 1
ATOM 945 O O . ARG A 1 116 ? 13.728 -7.356 -3.453 1.00 73.19 116 ARG A O 1
ATOM 952 N N . GLU A 1 117 ? 11.963 -6.042 -3.889 1.00 68.44 117 GLU A N 1
ATOM 953 C CA . GLU A 1 117 ? 11.928 -6.288 -5.338 1.00 68.44 117 GLU A CA 1
ATOM 954 C C . GLU A 1 117 ? 13.025 -5.498 -6.064 1.00 68.44 117 GLU A C 1
ATOM 956 O O . GLU A 1 117 ? 13.708 -6.043 -6.932 1.00 68.44 117 GLU A O 1
ATOM 961 N N . PHE A 1 118 ? 13.246 -4.234 -5.678 1.00 66.19 118 PHE A N 1
ATOM 962 C CA . PHE A 1 118 ? 14.291 -3.399 -6.270 1.00 66.19 118 PHE A CA 1
ATOM 963 C C . PHE A 1 118 ? 15.684 -3.923 -5.919 1.00 66.19 118 PHE A C 1
ATOM 965 O O . PHE A 1 118 ? 16.521 -4.057 -6.812 1.00 66.19 118 PHE A O 1
ATOM 972 N N . ASP A 1 119 ? 15.935 -4.265 -4.648 1.00 66.50 119 ASP A N 1
ATOM 973 C CA . ASP A 1 119 ? 17.241 -4.798 -4.256 1.00 66.50 119 ASP A CA 1
ATOM 974 C C . ASP A 1 119 ? 17.478 -6.166 -4.906 1.00 66.50 119 ASP A C 1
ATOM 976 O 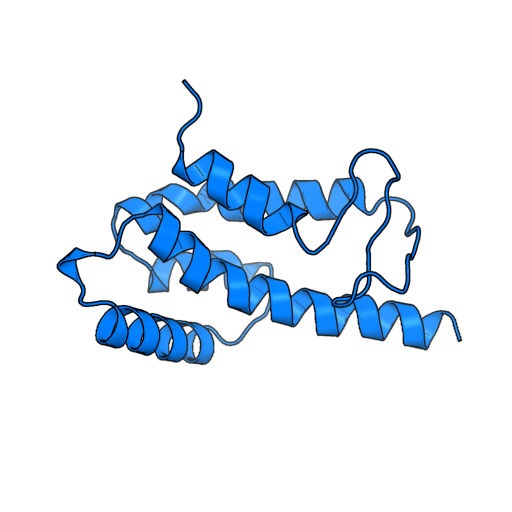O . ASP A 1 119 ? 18.578 -6.401 -5.402 1.00 66.50 119 ASP A O 1
ATOM 980 N N . ALA A 1 120 ? 16.461 -7.037 -4.988 1.00 67.38 120 ALA A N 1
ATOM 981 C CA . ALA A 1 120 ? 16.572 -8.310 -5.704 1.00 67.38 120 ALA A CA 1
ATOM 982 C C . ALA A 1 120 ? 16.948 -8.106 -7.180 1.00 67.38 120 ALA A C 1
ATOM 984 O O . ALA A 1 120 ? 17.923 -8.695 -7.641 1.00 67.38 120 ALA A O 1
ATOM 985 N N . CYS A 1 121 ? 16.262 -7.205 -7.891 1.00 62.28 121 CYS A N 1
ATOM 986 C CA . CYS A 1 121 ? 16.602 -6.883 -9.278 1.00 62.28 121 CYS A CA 1
ATOM 987 C C . CYS A 1 121 ? 18.028 -6.329 -9.419 1.00 62.28 121 CYS A C 1
ATOM 989 O O . CYS A 1 121 ? 18.753 -6.729 -10.325 1.00 62.28 121 CYS A O 1
ATOM 991 N N . ILE A 1 122 ? 18.476 -5.436 -8.527 1.00 64.12 122 ILE A N 1
ATOM 992 C CA . ILE A 1 122 ? 19.857 -4.925 -8.573 1.00 64.12 122 ILE A CA 1
ATOM 993 C C . ILE A 1 122 ? 20.886 -6.027 -8.321 1.00 64.12 122 ILE A C 1
ATOM 995 O O . ILE A 1 122 ? 21.943 -6.021 -8.954 1.00 64.12 122 ILE A O 1
ATOM 999 N N . TYR A 1 123 ? 20.616 -6.935 -7.385 1.00 60.75 123 TYR A N 1
ATOM 1000 C CA . TYR A 1 123 ? 21.517 -8.044 -7.088 1.00 60.75 123 TYR A CA 1
ATOM 1001 C C . TYR A 1 123 ? 21.590 -9.061 -8.231 1.00 60.75 123 TYR A C 1
ATOM 1003 O O . TYR A 1 123 ? 22.670 -9.586 -8.465 1.00 60.75 123 TYR A O 1
ATOM 1011 N N . GLU A 1 124 ? 20.494 -9.316 -8.949 1.00 58.22 124 GLU A N 1
ATOM 1012 C CA . GLU A 1 124 ? 20.468 -10.251 -10.086 1.00 58.22 124 GLU A CA 1
ATOM 1013 C C . GLU A 1 124 ? 21.096 -9.684 -11.370 1.00 58.22 124 GLU A C 1
ATOM 1015 O O . GLU A 1 124 ? 21.571 -10.443 -12.212 1.00 58.22 124 GLU A O 1
ATOM 1020 N N . VAL A 1 125 ? 21.116 -8.357 -11.533 1.00 57.25 125 VAL A N 1
ATOM 1021 C CA . VAL A 1 125 ? 21.713 -7.680 -12.701 1.00 57.25 125 VAL A CA 1
ATOM 1022 C C . VAL A 1 125 ? 23.237 -7.481 -12.553 1.00 57.25 125 VAL A C 1
ATOM 1024 O O . VAL A 1 125 ? 23.905 -7.126 -13.527 1.00 57.25 125 VAL A O 1
ATOM 1027 N N . LYS A 1 126 ? 23.804 -7.712 -11.362 1.00 49.06 126 LYS A N 1
ATOM 1028 C CA . LYS A 1 126 ? 25.254 -7.666 -11.096 1.00 49.06 126 LYS A CA 1
ATOM 1029 C C . LYS A 1 126 ? 25.926 -9.023 -11.269 1.00 49.06 126 LYS A C 1
ATOM 1031 O O . LYS A 1 126 ? 27.061 -9.015 -11.796 1.00 49.06 126 LYS A O 1
#

Secondary structure (DSSP, 8-state):
---HHHHHHHHHHHTTT-BTTTTEEEPTTSS-EEE-TTHHHHHHHHHHHHHHHHHHHHTT-HHHHHHHHHTTS---HHHHHHHHHHHHHHH-GGG--HHHHHHHHHHHHHHHHIIIIIHHHHHHH-